Protein AF-A0A0A2WPA2-F1 (afdb_monomer_lite)

Structure (mmCIF, N/CA/C/O backbone):
data_AF-A0A0A2WPA2-F1
#
_entry.id   AF-A0A0A2WPA2-F1
#
loop_
_atom_site.group_PDB
_atom_site.id
_atom_site.type_symbol
_atom_site.label_atom_id
_atom_site.label_alt_id
_atom_site.label_comp_id
_atom_site.label_asym_id
_atom_site.label_entity_id
_atom_site.label_seq_id
_atom_site.pdbx_PDB_ins_code
_atom_site.Cartn_x
_atom_site.Cartn_y
_atom_site.Cartn_z
_atom_site.occupancy
_atom_site.B_iso_or_equiv
_atom_site.auth_seq_id
_atom_site.auth_comp_id
_atom_site.auth_asym_id
_atom_site.auth_atom_id
_atom_site.pdbx_PDB_model_num
ATOM 1 N N . MET A 1 1 ? 34.451 6.876 -15.355 1.00 59.81 1 MET A N 1
ATOM 2 C CA . MET A 1 1 ? 33.335 7.619 -14.723 1.00 59.81 1 MET A CA 1
ATOM 3 C C . MET A 1 1 ? 31.965 7.113 -15.186 1.00 59.81 1 MET A C 1
ATOM 5 O O . MET A 1 1 ? 31.038 7.123 -14.393 1.00 59.81 1 MET A O 1
ATOM 9 N N . GLU A 1 2 ? 31.877 6.521 -16.378 1.00 69.38 2 GLU A N 1
ATOM 10 C CA . GLU A 1 2 ? 30.667 5.895 -16.946 1.00 69.38 2 GLU A CA 1
ATOM 11 C C . GLU A 1 2 ? 29.989 4.754 -16.146 1.00 69.38 2 GLU A C 1
ATOM 13 O O . GLU A 1 2 ? 28.758 4.744 -16.065 1.00 69.38 2 GLU A O 1
ATOM 18 N N . PRO A 1 3 ? 30.705 3.788 -15.523 1.00 80.50 3 PRO A N 1
ATOM 19 C CA . PRO A 1 3 ? 30.038 2.607 -14.959 1.00 80.50 3 PRO A CA 1
ATOM 20 C C . PRO A 1 3 ? 29.270 2.920 -13.671 1.00 80.50 3 PRO A C 1
ATOM 22 O O . PRO A 1 3 ? 28.272 2.273 -13.364 1.00 80.50 3 PRO A O 1
ATOM 25 N N . VAL A 1 4 ? 29.714 3.939 -12.931 1.00 87.25 4 VAL A N 1
ATOM 26 C CA . VAL A 1 4 ? 29.075 4.373 -11.684 1.00 87.25 4 VAL A CA 1
ATOM 27 C C . VAL A 1 4 ? 27.718 5.005 -11.980 1.00 87.25 4 VAL A C 1
ATOM 29 O O . VAL A 1 4 ? 26.742 4.712 -11.293 1.00 87.25 4 VAL A O 1
ATOM 32 N N . LEU A 1 5 ? 27.636 5.815 -13.040 1.00 88.56 5 LEU A N 1
ATOM 33 C CA . LEU A 1 5 ? 26.392 6.445 -13.472 1.00 88.56 5 LEU A CA 1
ATOM 34 C C . LEU A 1 5 ? 25.371 5.399 -13.947 1.00 88.56 5 LEU A C 1
ATOM 36 O O . LEU A 1 5 ? 24.203 5.463 -13.566 1.00 88.56 5 LEU A O 1
ATOM 40 N N . ALA A 1 6 ? 25.823 4.398 -14.710 1.00 89.31 6 ALA A N 1
ATOM 41 C CA . ALA A 1 6 ? 24.976 3.296 -15.162 1.00 89.31 6 ALA A CA 1
ATOM 42 C C . ALA A 1 6 ? 24.415 2.474 -13.986 1.00 89.31 6 ALA A C 1
ATOM 44 O O . ALA A 1 6 ? 23.220 2.178 -13.952 1.00 89.31 6 ALA A O 1
ATOM 45 N N . LEU A 1 7 ? 25.246 2.167 -12.984 1.00 90.31 7 LEU A N 1
ATOM 46 C CA . LEU A 1 7 ? 24.827 1.476 -11.758 1.00 90.31 7 LEU A CA 1
ATOM 47 C C . LEU A 1 7 ? 23.777 2.268 -10.974 1.00 90.31 7 LEU A C 1
ATOM 49 O O . LEU A 1 7 ? 22.769 1.704 -10.544 1.00 90.31 7 LEU A O 1
ATOM 53 N N . LEU A 1 8 ? 23.984 3.578 -10.829 1.00 90.06 8 LEU A N 1
ATOM 54 C CA . LEU A 1 8 ? 23.038 4.471 -10.160 1.00 90.06 8 LEU A CA 1
ATOM 55 C C . LEU A 1 8 ? 21.687 4.496 -10.882 1.00 90.06 8 LEU A C 1
ATOM 57 O O . LEU A 1 8 ? 20.638 4.410 -10.245 1.00 90.06 8 LEU A O 1
ATOM 61 N N . LEU A 1 9 ? 21.708 4.550 -12.212 1.00 91.25 9 LEU A N 1
ATOM 62 C CA . LEU A 1 9 ?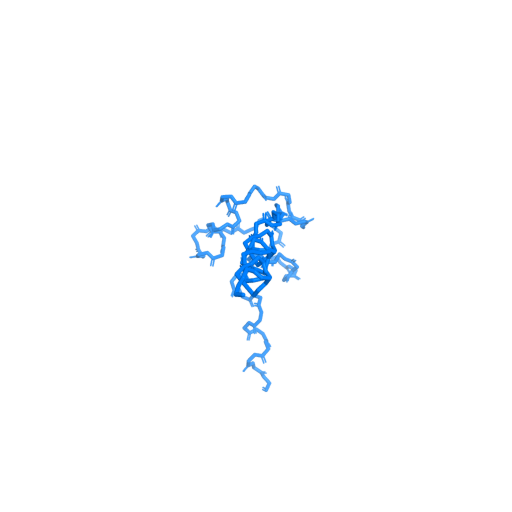 20.500 4.602 -13.027 1.00 91.25 9 LEU A CA 1
ATOM 63 C C . LEU A 1 9 ? 19.706 3.290 -12.947 1.00 91.25 9 LEU A C 1
ATOM 65 O O . LEU A 1 9 ? 18.494 3.318 -12.730 1.00 91.25 9 LEU A O 1
ATOM 69 N N . VAL A 1 10 ? 20.380 2.138 -13.011 1.00 89.00 10 VAL A N 1
ATOM 70 C CA . VAL A 1 10 ? 19.750 0.819 -12.815 1.00 89.00 10 VAL A CA 1
ATOM 71 C C . VAL A 1 10 ? 19.161 0.688 -11.410 1.00 89.00 10 VAL A C 1
ATOM 73 O O . VAL A 1 10 ? 18.041 0.200 -11.256 1.00 89.00 10 VAL A O 1
ATOM 76 N N . PHE A 1 11 ? 19.866 1.167 -10.383 1.00 86.81 11 PHE A N 1
ATOM 77 C CA . PHE A 1 11 ? 19.387 1.132 -9.002 1.00 86.81 11 PHE A CA 1
ATOM 78 C C . PHE A 1 11 ? 18.123 1.981 -8.804 1.00 86.81 11 PHE A C 1
ATOM 80 O O . PHE A 1 11 ? 17.148 1.521 -8.205 1.00 86.81 11 PHE A O 1
ATOM 87 N N . VAL A 1 12 ? 18.090 3.190 -9.369 1.00 86.75 12 VAL A N 1
ATOM 88 C CA . VAL A 1 12 ? 16.909 4.067 -9.331 1.00 86.75 12 VAL A CA 1
ATOM 89 C C . VAL A 1 12 ? 15.729 3.431 -10.069 1.00 86.75 12 VAL A C 1
ATOM 91 O O . VAL A 1 12 ? 14.618 3.397 -9.535 1.00 86.75 12 VAL A O 1
ATOM 94 N N . VAL A 1 13 ? 15.954 2.862 -11.255 1.00 85.88 13 VAL A N 1
ATOM 95 C CA . VAL A 1 13 ? 14.912 2.158 -12.020 1.00 85.88 13 VAL A CA 1
ATOM 96 C C . VAL A 1 13 ? 14.384 0.945 -11.248 1.00 85.88 13 VAL A C 1
ATOM 98 O O . VAL A 1 13 ? 13.172 0.746 -11.176 1.00 85.88 13 VAL A O 1
ATOM 101 N N . PHE A 1 14 ? 15.256 0.176 -10.595 1.00 83.69 14 PHE A N 1
ATOM 102 C CA . PHE A 1 14 ? 14.869 -0.960 -9.759 1.00 83.69 14 PHE A CA 1
ATOM 103 C C . PHE A 1 14 ? 14.007 -0.540 -8.559 1.00 83.69 14 PHE A C 1
ATOM 105 O O . PHE A 1 14 ? 12.985 -1.172 -8.277 1.00 83.69 14 PHE A O 1
ATOM 112 N N . LEU A 1 15 ? 14.366 0.552 -7.876 1.00 78.50 15 LEU A N 1
ATOM 113 C CA . LEU A 1 15 ? 13.570 1.104 -6.776 1.00 78.50 15 LEU A CA 1
ATOM 114 C C . LEU A 1 15 ? 12.201 1.602 -7.253 1.00 78.50 15 LEU A C 1
ATOM 116 O O . LEU A 1 15 ? 11.186 1.325 -6.608 1.00 78.50 15 LEU A O 1
ATOM 120 N N . LEU A 1 16 ? 12.154 2.278 -8.404 1.00 74.69 16 LEU A N 1
ATOM 121 C CA . LEU A 1 16 ? 10.905 2.734 -9.010 1.00 74.69 16 LEU A CA 1
ATOM 122 C C . LEU A 1 16 ? 10.011 1.554 -9.402 1.00 74.69 16 LEU A C 1
ATOM 124 O O . LEU A 1 16 ? 8.821 1.574 -9.094 1.00 74.69 16 LEU A O 1
ATOM 128 N N . LEU A 1 17 ? 10.571 0.503 -10.005 1.00 69.94 17 LEU A N 1
ATOM 129 C CA . LEU A 1 17 ? 9.847 -0.718 -10.368 1.00 69.94 17 LEU A CA 1
ATOM 130 C C . LEU A 1 17 ? 9.350 -1.485 -9.136 1.00 69.94 17 LEU A C 1
ATOM 132 O O . LEU A 1 17 ? 8.198 -1.917 -9.125 1.00 69.94 17 LEU A O 1
ATOM 136 N N . ARG A 1 18 ? 10.140 -1.578 -8.056 1.00 62.94 18 ARG A N 1
ATOM 137 C CA . ARG A 1 18 ? 9.675 -2.137 -6.769 1.00 62.94 18 ARG A CA 1
ATOM 138 C C . ARG A 1 18 ? 8.528 -1.333 -6.166 1.00 62.94 18 ARG A C 1
ATOM 140 O O . ARG A 1 18 ? 7.607 -1.921 -5.611 1.00 62.94 18 ARG A O 1
ATOM 147 N N . GLY A 1 19 ? 8.557 -0.006 -6.285 1.00 57.44 19 GLY A N 1
ATOM 148 C CA . GLY A 1 19 ? 7.459 0.858 -5.843 1.00 57.44 19 GLY A CA 1
ATOM 149 C C . GLY A 1 19 ? 6.195 0.740 -6.707 1.00 57.44 19 GLY A C 1
ATOM 150 O O . GLY A 1 19 ? 5.093 1.041 -6.233 1.00 57.44 19 GLY A O 1
ATOM 151 N N . ARG A 1 20 ? 6.350 0.299 -7.965 1.00 52.97 20 ARG A N 1
ATOM 152 C CA . ARG A 1 20 ? 5.287 0.173 -8.975 1.00 52.97 20 ARG A CA 1
ATOM 153 C C . ARG A 1 20 ? 4.726 -1.237 -9.137 1.00 52.97 20 ARG A C 1
ATOM 155 O O . ARG A 1 20 ? 3.653 -1.346 -9.725 1.00 52.97 20 ARG A O 1
ATOM 162 N N . ALA A 1 21 ? 5.403 -2.269 -8.623 1.00 50.72 21 ALA A N 1
ATOM 163 C CA . ALA A 1 21 ? 4.890 -3.634 -8.533 1.00 50.72 21 ALA A CA 1
ATOM 164 C C . ALA A 1 21 ? 3.505 -3.572 -7.879 1.00 50.72 21 ALA A C 1
ATOM 166 O O . ALA A 1 21 ? 3.361 -3.204 -6.711 1.00 50.72 21 ALA A O 1
ATOM 167 N N . GLY A 1 22 ? 2.489 -3.753 -8.723 1.00 50.81 22 GLY A N 1
ATOM 168 C CA . GLY A 1 22 ? 1.151 -3.223 -8.527 1.00 50.81 22 GLY A CA 1
ATOM 169 C C . GLY A 1 22 ?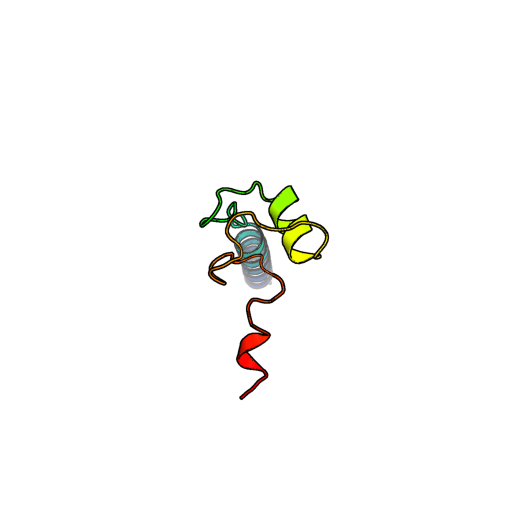 0.613 -3.539 -7.145 1.00 50.81 22 GLY A C 1
ATOM 170 O O . GLY A 1 22 ? 0.571 -4.697 -6.751 1.00 50.81 22 GLY A O 1
ATOM 171 N N . LYS A 1 23 ? 0.186 -2.502 -6.417 1.00 55.97 23 LYS A N 1
ATOM 172 C CA . LYS A 1 23 ? -0.607 -2.676 -5.198 1.00 55.97 23 LYS A CA 1
ATOM 173 C C . LYS A 1 23 ? -1.838 -3.497 -5.588 1.00 55.97 23 LYS A C 1
ATOM 175 O O . LYS A 1 23 ? -2.680 -2.958 -6.315 1.00 55.97 23 LYS A O 1
ATOM 180 N N . PRO A 1 24 ? -1.914 -4.778 -5.189 1.00 58.78 24 PRO A N 1
ATOM 181 C CA . PRO A 1 24 ? -2.987 -5.635 -5.642 1.00 58.78 24 PRO A CA 1
ATOM 182 C C . PRO A 1 24 ? -4.295 -5.108 -5.054 1.00 58.78 24 PRO A C 1
ATOM 184 O O . PRO A 1 24 ? -4.318 -4.557 -3.948 1.00 58.78 24 PRO A O 1
ATOM 187 N N . SER A 1 25 ? -5.387 -5.268 -5.801 1.00 68.19 25 SER A N 1
ATOM 188 C CA . SER A 1 25 ? -6.741 -5.227 -5.244 1.00 68.19 25 SER A CA 1
ATOM 189 C C . SER A 1 25 ? -6.777 -5.999 -3.929 1.00 68.19 25 SER A C 1
ATOM 191 O O . SER A 1 25 ? -6.017 -6.954 -3.755 1.00 68.19 25 SER A O 1
ATOM 193 N N . CYS A 1 26 ? -7.641 -5.605 -2.993 1.00 73.62 26 CYS A N 1
ATOM 194 C CA . CYS A 1 26 ? -7.698 -6.290 -1.705 1.00 73.62 26 CYS A CA 1
ATOM 195 C C . CYS A 1 26 ? -7.878 -7.804 -1.934 1.00 73.62 26 CYS A C 1
ATOM 197 O O . CYS A 1 26 ? -8.928 -8.199 -2.435 1.00 73.62 26 CYS A O 1
ATOM 199 N N . PRO A 1 27 ? -6.910 -8.664 -1.565 1.00 69.62 27 PRO A N 1
ATOM 200 C CA . PRO A 1 27 ? -6.973 -10.097 -1.865 1.00 69.62 27 PRO A CA 1
ATOM 201 C C . PRO A 1 27 ? -8.093 -10.792 -1.084 1.00 69.62 27 PRO A C 1
ATOM 203 O O . PRO A 1 27 ? -8.490 -11.905 -1.398 1.00 69.62 27 PRO A O 1
ATOM 206 N N . VAL A 1 28 ? -8.612 -10.121 -0.052 1.00 71.69 28 VAL A N 1
ATOM 207 C CA . VAL A 1 28 ? -9.664 -10.642 0.812 1.00 71.69 28 VAL A CA 1
ATOM 208 C C . VAL A 1 28 ? -11.037 -10.321 0.264 1.00 71.69 28 VAL A C 1
ATOM 210 O O . VAL A 1 28 ? -11.874 -11.204 0.277 1.00 71.69 28 VAL A O 1
ATOM 213 N N . CYS A 1 29 ? -11.301 -9.091 -0.183 1.00 73.81 29 CYS A N 1
ATOM 214 C CA . CYS A 1 29 ? -12.633 -8.687 -0.647 1.00 73.81 29 CYS A CA 1
ATOM 215 C C . CYS A 1 29 ? -12.736 -8.397 -2.144 1.00 73.81 29 CYS A C 1
ATOM 217 O O . CYS A 1 29 ? -13.834 -8.121 -2.613 1.00 73.81 29 CYS A O 1
ATOM 219 N N . GLY A 1 30 ? -11.627 -8.471 -2.880 1.00 74.88 30 GLY A N 1
ATOM 220 C CA . GLY A 1 30 ? -11.560 -8.157 -4.305 1.00 74.88 30 GLY A CA 1
ATOM 221 C C . GLY A 1 30 ? -11.679 -6.665 -4.614 1.00 74.88 30 GLY A C 1
ATOM 222 O O . GLY A 1 30 ? -11.864 -6.311 -5.773 1.00 74.88 30 GLY A O 1
ATOM 223 N N . LEU A 1 31 ? -11.603 -5.780 -3.607 1.00 78.31 31 LEU A N 1
ATOM 224 C CA . LEU A 1 31 ? -11.845 -4.353 -3.824 1.00 78.31 31 LEU A CA 1
ATOM 225 C C . LEU A 1 31 ? -10.852 -3.775 -4.847 1.00 78.31 31 LEU A C 1
ATOM 227 O O . LEU A 1 31 ? -9.640 -3.976 -4.677 1.00 78.31 31 LEU A O 1
ATOM 231 N N . PRO A 1 32 ? -11.335 -2.992 -5.831 1.00 77.31 32 PRO A N 1
ATOM 232 C CA . PRO A 1 32 ? -10.472 -2.218 -6.703 1.00 77.31 32 PRO A CA 1
ATOM 233 C C . PRO A 1 32 ? -9.590 -1.288 -5.878 1.00 77.31 32 PRO A C 1
ATOM 235 O O . PRO A 1 32 ? -10.001 -0.770 -4.837 1.00 77.31 32 PRO A O 1
ATOM 238 N N . ARG A 1 33 ? -8.381 -1.034 -6.373 1.00 75.69 33 ARG A N 1
ATOM 239 C CA . ARG A 1 33 ? -7.372 -0.252 -5.657 1.00 75.69 33 ARG A CA 1
ATOM 240 C C . ARG A 1 33 ? -7.871 1.122 -5.196 1.00 75.69 33 ARG A C 1
ATOM 242 O O . ARG A 1 33 ? -7.616 1.489 -4.056 1.00 75.69 33 ARG A O 1
ATOM 249 N N . LEU A 1 34 ? -8.575 1.860 -6.056 1.00 78.19 34 LEU A N 1
ATOM 250 C CA . LEU A 1 34 ? -9.088 3.194 -5.719 1.00 78.19 34 LEU A CA 1
ATOM 251 C C . LEU A 1 34 ? -10.014 3.142 -4.499 1.00 78.19 34 LEU A C 1
ATOM 253 O O . LEU A 1 34 ? -9.868 3.927 -3.568 1.00 78.19 34 LEU A O 1
ATOM 257 N N . LEU A 1 35 ? -10.887 2.135 -4.450 1.00 78.38 35 LEU A N 1
ATOM 258 C CA . LEU A 1 35 ? -11.772 1.921 -3.309 1.00 78.38 35 LEU A CA 1
ATOM 259 C C . LEU A 1 35 ? -11.000 1.444 -2.074 1.00 78.38 35 LEU A C 1
ATOM 261 O O . LEU A 1 35 ? -11.354 1.773 -0.946 1.00 78.38 35 LEU A O 1
ATOM 265 N N . ALA A 1 36 ? -9.935 0.668 -2.265 1.00 76.56 36 ALA A N 1
ATOM 266 C CA . ALA A 1 36 ? -9.091 0.205 -1.171 1.00 76.56 36 ALA A CA 1
ATOM 267 C C . ALA A 1 36 ? -8.315 1.365 -0.516 1.00 76.56 36 ALA A C 1
ATOM 269 O O . ALA A 1 36 ? -8.146 1.389 0.702 1.00 76.56 36 ALA A O 1
ATOM 270 N N . GLU A 1 37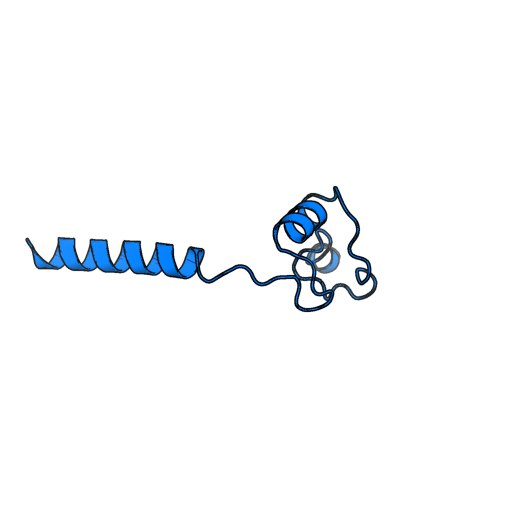 ? -7.906 2.367 -1.299 1.00 77.75 37 GLU A N 1
ATOM 271 C CA . GLU A 1 37 ? -7.317 3.612 -0.793 1.00 77.75 37 GLU A CA 1
ATOM 272 C C . GLU A 1 37 ? -8.344 4.456 -0.011 1.00 77.75 37 GLU A C 1
ATOM 274 O O . GLU A 1 37 ? -7.995 5.046 1.013 1.00 77.75 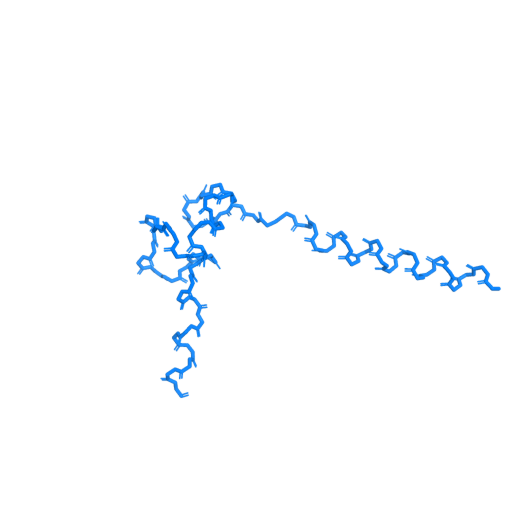37 GLU A O 1
ATOM 279 N N . GLU A 1 38 ? -9.622 4.464 -0.411 1.00 81.81 38 GLU A N 1
ATOM 280 C CA . GLU A 1 38 ? -10.702 5.086 0.378 1.00 81.81 38 GLU A CA 1
ATOM 281 C C . GLU A 1 38 ? -10.900 4.395 1.735 1.00 81.81 38 GLU A C 1
ATOM 283 O O . GLU A 1 38 ? -11.104 5.074 2.745 1.00 81.81 38 GLU A O 1
ATOM 288 N N . VAL A 1 39 ? -10.791 3.061 1.779 1.00 79.12 39 VAL A N 1
ATOM 289 C CA . VAL A 1 39 ? -10.836 2.284 3.029 1.00 79.12 39 VAL A CA 1
ATOM 290 C C . VAL A 1 39 ? -9.657 2.630 3.937 1.00 79.12 39 VAL A C 1
ATOM 292 O O . VAL A 1 39 ? -9.862 2.898 5.119 1.00 79.12 39 VAL A O 1
ATOM 295 N N . ALA A 1 40 ? -8.442 2.710 3.388 1.00 75.81 40 ALA A N 1
ATOM 296 C CA . ALA A 1 40 ? -7.246 3.087 4.145 1.00 75.81 40 ALA A CA 1
ATOM 297 C C . ALA A 1 40 ? -7.332 4.511 4.719 1.00 75.81 40 ALA A C 1
ATOM 299 O O . ALA A 1 40 ? -6.824 4.777 5.804 1.00 75.81 40 ALA A O 1
ATOM 300 N N . ARG A 1 41 ? -8.018 5.424 4.022 1.00 80.12 41 ARG A N 1
ATOM 301 C CA . ARG A 1 41 ? -8.304 6.786 4.504 1.00 80.12 41 ARG A CA 1
ATOM 302 C C . ARG A 1 41 ? -9.460 6.851 5.508 1.00 80.12 41 ARG A C 1
ATOM 304 O O . ARG A 1 41 ? -9.838 7.947 5.909 1.00 80.12 41 ARG A O 1
ATOM 311 N N . GLY A 1 42 ? -10.065 5.717 5.864 1.00 75.38 42 GLY A N 1
ATOM 312 C CA . GLY A 1 42 ? -11.235 5.662 6.741 1.00 75.38 42 GLY A CA 1
ATOM 313 C C . GLY A 1 42 ? -12.500 6.269 6.128 1.00 75.38 42 GLY A C 1
ATOM 314 O O . GLY A 1 42 ? -13.480 6.465 6.837 1.00 75.38 42 GLY A O 1
ATOM 315 N N . ARG A 1 43 ? -12.500 6.562 4.820 1.00 80.56 43 ARG A N 1
ATOM 316 C CA . ARG A 1 43 ? -13.656 7.132 4.108 1.00 80.56 43 ARG A CA 1
ATOM 317 C C . ARG A 1 43 ? -14.665 6.068 3.694 1.00 80.56 43 ARG A C 1
ATOM 319 O O . ARG A 1 43 ? -15.804 6.396 3.383 1.00 80.56 43 ARG A O 1
ATOM 326 N N . ARG A 1 44 ? -14.248 4.799 3.666 1.00 76.06 44 ARG A N 1
ATOM 327 C CA . ARG A 1 44 ? -15.095 3.676 3.264 1.00 76.06 44 ARG A CA 1
ATOM 328 C C . ARG A 1 44 ? -14.866 2.460 4.147 1.00 76.06 44 ARG A C 1
ATOM 330 O O . ARG A 1 44 ? -13.765 2.227 4.636 1.00 76.06 44 ARG A O 1
ATOM 337 N N . HIS A 1 45 ? -15.910 1.660 4.330 1.00 75.56 45 HIS A N 1
ATOM 338 C CA . HIS A 1 45 ? -15.817 0.396 5.050 1.00 75.56 45 HIS A CA 1
ATOM 339 C C . HIS A 1 45 ? -15.550 -0.759 4.078 1.00 75.56 45 HIS A C 1
ATOM 341 O O . HIS A 1 45 ? -16.182 -0.858 3.026 1.00 75.56 45 HIS A O 1
ATOM 347 N N . CYS A 1 46 ? -14.623 -1.653 4.425 1.00 76.25 46 CYS A N 1
ATOM 348 C CA . CYS A 1 46 ? -14.455 -2.903 3.689 1.00 76.25 46 CYS A CA 1
ATOM 349 C C . CYS A 1 46 ? -15.588 -3.866 4.076 1.00 76.25 46 CYS A C 1
ATOM 351 O O . CYS A 1 46 ? -15.740 -4.150 5.257 1.00 76.25 46 CYS A O 1
ATOM 353 N N . PRO A 1 47 ? -16.331 -4.470 3.138 1.00 73.44 47 PRO A N 1
ATOM 354 C CA . PRO A 1 47 ? -17.415 -5.397 3.488 1.00 73.44 47 PRO A CA 1
ATOM 355 C C . PRO A 1 47 ? -16.935 -6.656 4.237 1.00 73.44 47 PRO A C 1
ATOM 357 O O . PRO A 1 47 ? -17.733 -7.350 4.852 1.00 73.44 47 PRO A O 1
ATOM 360 N N . ARG A 1 48 ? -15.626 -6.957 4.216 1.00 71.38 48 ARG A N 1
ATOM 361 C CA . ARG A 1 48 ? -15.008 -8.085 4.939 1.00 71.38 48 ARG A CA 1
ATOM 362 C C . ARG A 1 48 ? -14.127 -7.635 6.120 1.00 71.38 48 ARG A C 1
ATOM 364 O O . ARG A 1 48 ? -13.243 -8.384 6.534 1.00 71.38 48 ARG A O 1
ATOM 371 N N . LEU A 1 49 ? -14.312 -6.412 6.644 1.00 64.25 49 LEU A N 1
ATOM 372 C CA . LEU A 1 49 ? -13.434 -5.806 7.668 1.00 64.25 49 LEU A CA 1
ATOM 373 C C . LEU A 1 49 ? -13.400 -6.584 9.000 1.00 64.25 49 LEU A C 1
ATOM 375 O O . LEU A 1 49 ? -12.448 -6.441 9.758 1.00 64.25 49 LEU A O 1
ATOM 379 N N . GLY A 1 50 ? -14.374 -7.462 9.263 1.00 59.91 50 GLY A N 1
ATOM 380 C CA . GLY A 1 50 ? -14.494 -8.203 10.528 1.00 59.91 50 GLY A CA 1
ATOM 381 C C . GLY A 1 50 ? -13.341 -9.154 10.880 1.00 59.91 50 GLY A C 1
ATOM 382 O O . GLY A 1 50 ? -13.354 -9.736 11.954 1.00 59.91 50 GLY A O 1
ATOM 383 N N . TRP A 1 51 ? -12.349 -9.333 10.003 1.00 59.41 51 TRP A N 1
ATOM 384 C CA . TRP A 1 51 ? -11.277 -10.313 10.206 1.00 59.41 51 TRP A CA 1
ATOM 385 C C . TRP A 1 51 ? -9.876 -9.694 10.322 1.00 59.41 51 TRP A C 1
ATOM 387 O O . TRP A 1 51 ? -8.905 -10.438 10.436 1.00 59.41 51 TRP A O 1
ATOM 397 N N . GLY A 1 52 ? -9.715 -8.365 10.21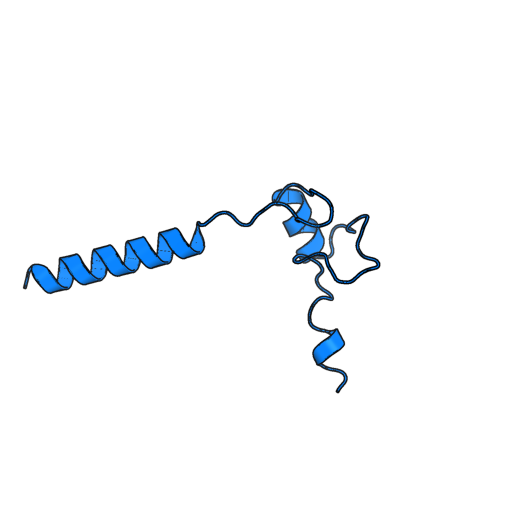0 1.00 60.84 52 GLY A N 1
ATOM 398 C CA . GLY A 1 52 ? -8.385 -7.720 10.199 1.00 60.84 52 GLY A CA 1
ATOM 399 C C . GLY A 1 52 ? -7.453 -8.207 9.071 1.00 60.84 52 GLY A C 1
ATOM 400 O O . GLY A 1 52 ? -6.258 -7.909 9.052 1.00 60.84 52 GLY A O 1
ATOM 401 N N . ARG A 1 53 ? -7.995 -8.983 8.120 1.00 68.25 53 ARG A N 1
ATOM 402 C CA . ARG A 1 53 ? -7.273 -9.585 6.991 1.00 68.25 53 ARG A CA 1
ATOM 403 C C . ARG A 1 53 ? -7.130 -8.623 5.817 1.00 68.25 53 ARG A C 1
ATOM 405 O O . ARG A 1 53 ? -6.276 -8.837 4.962 1.00 68.25 53 ARG A O 1
ATOM 412 N N . CYS A 1 54 ? -7.958 -7.578 5.757 1.00 73.75 54 CYS A N 1
ATOM 413 C CA . CYS A 1 54 ? -7.863 -6.564 4.716 1.00 73.75 54 CYS A CA 1
ATOM 414 C C . CYS A 1 54 ? -6.530 -5.809 4.877 1.00 73.75 54 CYS A C 1
ATOM 416 O O . CYS A 1 54 ? -6.339 -5.154 5.900 1.00 73.75 54 CYS A O 1
ATOM 418 N N . PRO A 1 55 ? -5.607 -5.858 3.898 1.00 73.88 55 PRO A N 1
ATOM 419 C CA . PRO A 1 55 ? -4.321 -5.172 4.014 1.00 73.88 55 PRO A CA 1
ATOM 420 C C . PRO A 1 55 ? -4.460 -3.646 4.056 1.00 73.88 55 PRO A C 1
ATOM 422 O O . PRO A 1 55 ? -3.539 -2.980 4.515 1.00 73.88 55 PRO A O 1
ATOM 425 N N . PHE A 1 56 ? -5.607 -3.124 3.614 1.00 75.69 56 PHE A N 1
ATOM 426 C CA . PHE A 1 56 ? -5.952 -1.703 3.587 1.00 75.69 56 PHE A CA 1
ATOM 427 C C . PHE A 1 56 ? -6.771 -1.247 4.800 1.00 75.69 56 PHE A C 1
ATOM 429 O O . PHE A 1 56 ? -7.187 -0.095 4.841 1.00 75.69 56 PHE A O 1
ATOM 436 N N . ASP A 1 57 ? -7.064 -2.132 5.758 1.00 76.44 57 ASP A N 1
ATOM 437 C CA . ASP A 1 57 ? -7.758 -1.731 6.982 1.00 76.44 57 ASP A CA 1
ATOM 438 C C . ASP A 1 57 ? -6.864 -0.771 7.792 1.00 76.44 57 ASP A C 1
ATOM 440 O O . ASP A 1 57 ? -5.773 -1.178 8.200 1.00 76.44 57 ASP A O 1
ATOM 444 N N . PRO A 1 58 ? -7.293 0.477 8.060 1.00 71.88 58 PRO A N 1
ATOM 445 C CA . PRO A 1 58 ? -6.505 1.437 8.835 1.00 71.88 58 PRO A CA 1
ATOM 446 C C . PRO A 1 58 ? -6.261 0.981 10.281 1.00 71.88 58 PRO A C 1
ATOM 448 O O . PRO A 1 58 ? -5.346 1.465 10.942 1.00 71.88 58 PRO A O 1
ATOM 451 N N . ARG A 1 59 ? -7.050 0.026 10.787 1.00 69.88 59 ARG A N 1
ATOM 452 C CA . ARG A 1 59 ? -6.868 -0.571 12.118 1.00 69.88 59 ARG A CA 1
ATOM 453 C C . ARG A 1 59 ? -5.818 -1.683 12.122 1.00 69.88 59 ARG A C 1
ATOM 455 O O . ARG A 1 59 ? -5.418 -2.150 13.195 1.00 69.88 59 ARG A O 1
ATOM 462 N N . ARG A 1 60 ? -5.349 -2.125 10.950 1.00 66.06 60 ARG A N 1
ATOM 463 C CA . ARG A 1 60 ? -4.326 -3.166 10.809 1.00 66.06 60 ARG A CA 1
ATOM 464 C C . ARG A 1 60 ? -2.999 -2.655 11.374 1.00 66.06 60 ARG A C 1
ATOM 466 O O . ARG A 1 60 ? -2.309 -1.864 10.750 1.00 66.06 60 ARG A O 1
ATOM 473 N N . GLY A 1 61 ? -2.640 -3.128 12.565 1.00 60.38 61 GLY A N 1
ATOM 474 C CA . GLY A 1 61 ? -1.412 -2.731 13.267 1.00 60.38 61 GLY A CA 1
ATOM 475 C C . GLY A 1 61 ? -1.647 -1.889 14.521 1.00 60.38 61 GLY A C 1
ATOM 476 O O . GLY A 1 61 ? -0.829 -1.958 15.429 1.00 60.38 61 GLY A O 1
ATOM 477 N N . VAL A 1 62 ? -2.797 -1.217 14.655 1.00 60.47 62 VAL A N 1
ATOM 478 C CA . VAL A 1 62 ? -3.174 -0.518 15.904 1.00 60.47 62 VAL A CA 1
ATOM 479 C C . VAL A 1 62 ? -3.343 -1.518 17.055 1.00 60.47 62 VAL A C 1
ATOM 481 O O . VAL A 1 62 ? -2.951 -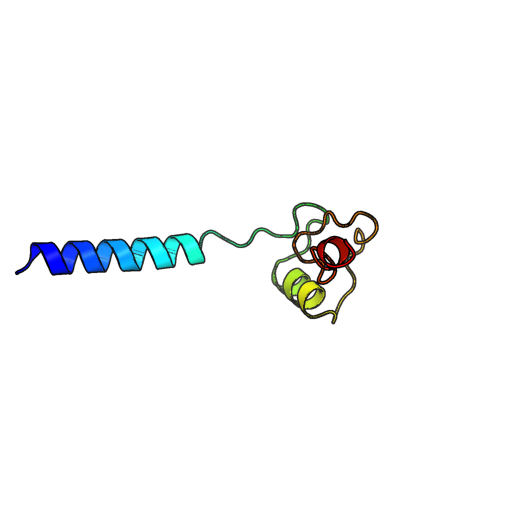1.252 18.187 1.00 60.47 62 VAL A O 1
ATOM 484 N N . TRP A 1 63 ? -3.802 -2.737 16.754 1.00 52.31 63 TRP A N 1
ATOM 485 C CA . TRP A 1 63 ? -3.850 -3.850 17.711 1.00 52.31 63 TRP A CA 1
ATOM 486 C C . TRP A 1 63 ? -2.478 -4.279 18.257 1.00 52.31 63 TRP A C 1
ATOM 488 O O . TRP A 1 63 ? -2.428 -4.967 19.271 1.00 52.31 63 TRP A O 1
ATOM 498 N N . ARG A 1 64 ? -1.366 -3.891 17.612 1.00 51.66 64 ARG A N 1
ATOM 499 C CA . ARG A 1 64 ? -0.011 -4.174 18.113 1.00 51.66 64 ARG A CA 1
ATOM 500 C C . ARG A 1 64 ? 0.500 -3.130 19.111 1.00 51.66 64 ARG A C 1
ATOM 502 O O . ARG A 1 64 ? 1.496 -3.409 19.755 1.00 51.66 64 ARG A O 1
ATOM 509 N N . GLN A 1 65 ? -0.162 -1.977 19.259 1.00 53.38 65 GLN A N 1
ATOM 510 C CA . GLN A 1 65 ? 0.248 -0.917 20.199 1.00 53.38 65 GLN A CA 1
ATOM 511 C C . GLN A 1 65 ? -0.405 -1.027 21.588 1.00 53.38 65 GLN A C 1
ATOM 513 O O . GLN A 1 65 ? -0.091 -0.237 22.469 1.00 53.38 65 GLN A O 1
ATOM 518 N N . ARG A 1 66 ? -1.315 -1.989 21.804 1.00 51.56 66 ARG A N 1
ATOM 519 C CA . ARG A 1 66 ? -1.899 -2.289 23.129 1.00 51.56 66 ARG A CA 1
ATOM 520 C C . ARG A 1 66 ? -1.250 -3.514 23.786 1.00 51.56 66 ARG A C 1
ATOM 522 O O . ARG A 1 66 ? -1.956 -4.358 24.337 1.00 51.56 66 ARG A O 1
ATOM 529 N N . ARG A 1 67 ? 0.064 -3.662 23.663 1.00 50.47 67 ARG A N 1
ATOM 530 C CA . ARG A 1 67 ? 0.848 -4.571 24.501 1.00 50.47 67 ARG A CA 1
ATOM 531 C C . ARG A 1 67 ? 2.066 -3.837 25.006 1.00 50.47 67 ARG A C 1
ATOM 533 O O . ARG A 1 67 ? 2.679 -3.144 24.167 1.00 50.47 67 ARG A O 1
#

pLDDT: mean 71.81, std 11.36, range [50.47, 91.25]

Organism: Thermus filiformis (NCBI:txid276)

Sequence (67 aa):
MEPVLALLLVFVVFLLLRGRAGKPSCPVCGLPRLLAEEVARGRRHCPRLGWGRCPFDPRRGVWRQRR

Radius of gyration: 17.73 Å; chains: 1; bounding box: 51×18×41 Å

Secondary structure (DSSP, 8-state):
-HHHHHHHHHHHHHHHHHHHS-----TTT---HHHHHHHHTTSS--TTGGGS--TT-TTTTGGGS--

Foldseek 3Di:
DPVVVVVVVVVVVVVVVVVPPPPAQFPVQSHDPVVLCCQLVVNDDRPPPVPLSGPSHVCNCVVVVPD